Protein AF-A0A950MH07-F1 (afdb_monomer_lite)

Structure (mmCIF, N/CA/C/O backbone):
data_AF-A0A950MH07-F1
#
_entry.id   AF-A0A950MH07-F1
#
loop_
_atom_site.group_PDB
_atom_site.id
_atom_site.type_symbol
_atom_site.label_atom_id
_atom_site.label_alt_id
_atom_site.label_comp_id
_atom_site.label_asym_id
_atom_site.label_entity_id
_atom_site.label_seq_id
_atom_site.pdbx_PDB_ins_code
_atom_site.Cartn_x
_atom_site.Cartn_y
_atom_site.Cartn_z
_atom_site.occupancy
_atom_site.B_iso_or_equiv
_atom_site.auth_seq_id
_atom_site.auth_comp_id
_atom_site.auth_asym_id
_atom_site.auth_atom_id
_atom_site.pdbx_PDB_model_num
ATOM 1 N N . MET A 1 1 ? -9.497 -47.539 12.240 1.00 39.78 1 MET A N 1
ATOM 2 C CA . MET A 1 1 ? -8.652 -46.340 12.436 1.00 39.78 1 MET A CA 1
ATOM 3 C C . MET A 1 1 ? -9.069 -45.310 11.404 1.00 39.78 1 MET A C 1
ATOM 5 O O . MET A 1 1 ? -8.637 -45.390 10.263 1.00 39.78 1 MET A O 1
ATOM 9 N N . SER A 1 2 ? -9.987 -44.419 11.774 1.00 40.81 2 SER A N 1
ATOM 10 C CA . SER A 1 2 ? -10.450 -43.344 10.893 1.00 40.81 2 SER A CA 1
ATOM 11 C C . SER A 1 2 ? -9.520 -42.152 11.056 1.00 40.81 2 SER A C 1
ATOM 13 O O . SER A 1 2 ? -9.440 -41.573 12.137 1.00 40.81 2 SER A O 1
ATOM 15 N N . TRP A 1 3 ? -8.792 -41.819 9.997 1.00 44.00 3 TRP A N 1
ATOM 16 C CA . TRP A 1 3 ? -7.986 -40.610 9.931 1.00 44.00 3 TRP A CA 1
ATOM 17 C C . TRP A 1 3 ? -8.924 -39.435 9.647 1.00 44.00 3 TRP A C 1
ATOM 19 O O . TRP A 1 3 ? -9.492 -39.332 8.561 1.00 44.00 3 TRP A O 1
ATOM 29 N N . LEU A 1 4 ? -9.126 -38.576 10.646 1.00 48.34 4 LEU A N 1
ATOM 30 C CA . LEU A 1 4 ? -9.728 -37.260 10.459 1.00 48.34 4 LEU A CA 1
ATOM 31 C C . LEU A 1 4 ? -8.753 -36.424 9.624 1.00 48.34 4 LEU A C 1
ATOM 33 O O . LEU A 1 4 ? -7.723 -35.974 10.123 1.00 48.34 4 LEU A O 1
ATOM 37 N N . LEU A 1 5 ? -9.066 -36.246 8.340 1.00 49.84 5 LEU A N 1
ATOM 38 C CA . LEU A 1 5 ? -8.432 -35.235 7.503 1.00 49.84 5 LEU A CA 1
ATOM 39 C C . LEU A 1 5 ? -8.812 -33.868 8.077 1.00 49.84 5 LEU A C 1
ATOM 41 O O . LEU A 1 5 ? -9.923 -33.380 7.874 1.00 49.84 5 LEU A O 1
ATOM 45 N N . VAL A 1 6 ? -7.892 -33.266 8.828 1.00 49.78 6 VAL A N 1
ATOM 46 C CA . VAL A 1 6 ? -7.953 -31.847 9.172 1.00 49.78 6 VAL A CA 1
ATOM 47 C C . VAL A 1 6 ? -7.863 -31.090 7.853 1.00 49.78 6 VAL A C 1
ATOM 49 O O . VAL A 1 6 ? -6.800 -30.997 7.241 1.00 49.78 6 VAL A O 1
ATOM 52 N N . ALA A 1 7 ? -9.005 -30.601 7.377 1.00 46.50 7 ALA A N 1
ATOM 53 C CA . ALA A 1 7 ? -9.063 -29.672 6.267 1.00 46.50 7 ALA A CA 1
ATOM 54 C C . ALA A 1 7 ? -8.409 -28.361 6.724 1.00 46.50 7 ALA A C 1
ATOM 56 O O . ALA A 1 7 ? -9.065 -27.477 7.270 1.00 46.50 7 ALA A O 1
ATOM 57 N N . CYS A 1 8 ? -7.096 -28.244 6.531 1.00 52.12 8 CYS A N 1
ATOM 58 C CA . CYS A 1 8 ? -6.395 -26.971 6.598 1.00 52.12 8 CYS A CA 1
ATOM 59 C C . CYS A 1 8 ? -6.923 -26.086 5.466 1.00 52.12 8 CYS A C 1
ATOM 61 O O . CYS A 1 8 ? -6.401 -26.096 4.357 1.00 52.12 8 CYS A O 1
ATOM 63 N N . SER A 1 9 ? -7.982 -25.331 5.731 1.00 44.66 9 SER A N 1
ATOM 64 C CA . SER A 1 9 ? -8.288 -24.137 4.957 1.00 44.66 9 SER A CA 1
ATOM 65 C C . SER A 1 9 ? -7.789 -22.939 5.749 1.00 44.66 9 SER A C 1
ATOM 67 O O . SER A 1 9 ? -8.540 -22.417 6.573 1.00 44.66 9 SER A O 1
ATOM 69 N N . PRO A 1 10 ? -6.566 -22.433 5.511 1.00 43.06 10 PRO A N 1
ATOM 70 C CA . PRO A 1 10 ? -6.357 -21.017 5.704 1.00 43.06 10 PRO A CA 1
ATOM 71 C C . PRO A 1 10 ? -7.119 -20.343 4.562 1.00 43.06 10 PRO A C 1
ATOM 73 O O . PRO A 1 10 ? -6.566 -20.038 3.508 1.00 43.06 10 PRO A O 1
ATOM 76 N N . ALA A 1 11 ? -8.427 -20.157 4.730 1.00 47.91 11 ALA A N 1
ATOM 77 C CA . ALA A 1 11 ? -9.160 -19.217 3.902 1.00 47.91 11 ALA A CA 1
ATOM 78 C C . ALA A 1 11 ? -8.741 -17.820 4.368 1.00 47.91 11 ALA A C 1
ATOM 80 O O . ALA A 1 11 ? -9.504 -17.120 5.028 1.00 47.91 11 ALA A O 1
ATOM 81 N N . ALA A 1 12 ? -7.491 -17.438 4.079 1.00 53.97 12 ALA A N 1
ATOM 82 C CA . ALA A 1 12 ? -7.124 -16.036 4.073 1.00 53.97 12 ALA A CA 1
ATOM 83 C C . ALA A 1 12 ? -8.194 -15.341 3.215 1.00 53.97 12 ALA A C 1
ATOM 85 O O . ALA A 1 12 ? -8.456 -15.815 2.098 1.00 53.97 12 ALA A O 1
ATOM 86 N N . PRO A 1 13 ? -8.895 -14.321 3.743 1.00 57.94 13 PRO A N 1
ATOM 87 C CA . PRO A 1 13 ? -9.956 -13.659 3.007 1.00 57.94 13 PRO A CA 1
ATOM 88 C C . PRO A 1 13 ? -9.418 -13.266 1.636 1.00 57.94 13 PRO A C 1
ATOM 90 O O . PRO A 1 13 ? -8.402 -12.576 1.540 1.00 57.94 13 PRO A O 1
ATOM 93 N N . ARG A 1 14 ? -10.051 -13.751 0.562 1.00 70.00 14 ARG A N 1
ATOM 94 C CA . ARG A 1 14 ? -9.636 -13.347 -0.782 1.00 70.00 14 ARG A CA 1
ATOM 95 C C . ARG A 1 14 ? -9.804 -11.838 -0.878 1.00 70.00 14 ARG A C 1
ATOM 97 O O . ARG A 1 14 ? -10.887 -11.322 -0.601 1.00 70.00 14 ARG A O 1
ATOM 104 N N . LEU A 1 15 ? -8.742 -11.154 -1.289 1.00 83.94 15 LEU A N 1
ATOM 105 C CA . LEU A 1 15 ? -8.828 -9.740 -1.606 1.00 83.94 15 LEU A CA 1
ATOM 106 C C . LEU A 1 15 ? -9.802 -9.560 -2.771 1.00 83.94 15 LEU A C 1
ATOM 108 O O . LEU A 1 15 ? -9.626 -10.120 -3.858 1.00 83.94 15 LEU A O 1
ATOM 112 N N . GLN A 1 16 ? -10.854 -8.799 -2.515 1.00 88.56 16 GLN A N 1
ATOM 113 C CA . GLN A 1 16 ? -11.737 -8.262 -3.527 1.00 88.56 16 GLN A CA 1
ATOM 114 C C . GLN A 1 16 ? -10.948 -7.289 -4.400 1.00 88.56 16 GLN A C 1
ATOM 116 O O . GLN A 1 16 ? -9.995 -6.639 -3.960 1.00 88.56 16 GLN A O 1
ATOM 121 N N . LEU A 1 17 ? -11.362 -7.177 -5.658 1.00 88.38 17 LEU A N 1
ATOM 122 C CA . LEU A 1 17 ? -10.766 -6.212 -6.570 1.00 88.38 17 LEU A CA 1
ATOM 123 C C . LEU A 1 17 ? -11.084 -4.781 -6.098 1.00 88.38 17 LEU A C 1
ATOM 125 O O . LEU A 1 17 ? -12.200 -4.535 -5.628 1.00 88.38 17 LEU A O 1
ATOM 129 N N . PRO A 1 18 ? -10.146 -3.830 -6.250 1.00 91.50 18 PRO A N 1
ATOM 130 C CA . PRO A 1 18 ? -10.424 -2.423 -6.007 1.00 91.50 18 PRO A CA 1
ATOM 131 C C . PRO A 1 18 ? -11.622 -1.938 -6.835 1.00 91.50 18 PRO A C 1
ATOM 133 O O . PRO A 1 18 ? -11.737 -2.236 -8.023 1.00 91.50 18 PRO A O 1
ATOM 136 N N . ILE A 1 19 ? -12.480 -1.114 -6.233 1.00 93.75 19 ILE A N 1
ATOM 137 C CA . ILE A 1 19 ? -13.627 -0.489 -6.919 1.00 93.75 19 ILE A CA 1
ATOM 138 C C . ILE A 1 19 ? -13.200 0.658 -7.841 1.00 93.75 19 ILE A C 1
ATOM 140 O O . ILE A 1 19 ? -13.944 1.069 -8.730 1.00 93.75 19 ILE A O 1
ATOM 144 N N . ARG A 1 20 ? -12.008 1.211 -7.600 1.00 93.06 20 ARG A N 1
ATOM 145 C CA . ARG A 1 20 ? -11.397 2.276 -8.391 1.00 93.06 20 ARG A CA 1
ATOM 146 C C . ARG A 1 20 ? -9.887 2.133 -8.322 1.00 93.06 20 ARG A C 1
ATOM 148 O O . ARG A 1 20 ? -9.333 1.867 -7.256 1.00 93.06 20 ARG A O 1
ATOM 155 N N . THR A 1 21 ? -9.230 2.388 -9.444 1.00 92.44 21 THR A N 1
ATOM 156 C CA . THR A 1 21 ? -7.777 2.530 -9.512 1.00 92.44 21 THR A CA 1
ATOM 157 C C . THR A 1 21 ? -7.421 3.815 -10.239 1.00 92.44 21 THR A C 1
ATOM 159 O O . THR A 1 21 ? -7.991 4.112 -11.287 1.00 92.44 21 THR A O 1
ATOM 162 N N . GLU A 1 22 ? -6.467 4.564 -9.704 1.00 91.56 22 GLU A N 1
ATOM 163 C CA . GLU A 1 22 ? -5.888 5.736 -10.356 1.00 91.56 22 GLU A CA 1
ATOM 164 C C . GLU A 1 22 ? -4.410 5.470 -10.581 1.00 91.56 22 GLU A C 1
ATOM 166 O O . GLU A 1 22 ? -3.621 5.450 -9.636 1.00 91.56 22 GLU A O 1
ATOM 171 N N . ALA A 1 23 ? -4.046 5.253 -11.836 1.00 83.88 23 ALA A N 1
ATOM 172 C CA . ALA A 1 23 ? -2.729 4.773 -12.196 1.00 83.88 23 ALA A CA 1
ATOM 173 C C . ALA A 1 23 ? -2.100 5.604 -13.302 1.00 83.88 23 ALA A C 1
ATOM 175 O O . ALA A 1 23 ? -2.786 6.272 -14.080 1.00 83.88 23 ALA A O 1
ATOM 176 N N . SER A 1 24 ? -0.780 5.507 -13.398 1.00 79.56 24 SER A N 1
ATOM 177 C CA . SER A 1 24 ? -0.032 5.998 -14.546 1.00 79.56 24 SER A CA 1
ATOM 178 C C . SER A 1 24 ? 0.824 4.856 -15.073 1.00 79.56 24 SER A C 1
ATOM 180 O O . SER A 1 24 ? 1.927 4.610 -14.605 1.00 79.56 24 SER A O 1
ATOM 182 N N . CYS A 1 25 ? 0.247 4.109 -16.008 1.00 78.69 25 CYS A N 1
ATOM 183 C CA . CYS A 1 25 ? 0.905 3.027 -16.729 1.00 78.69 25 CYS A CA 1
ATOM 184 C C . CYS A 1 25 ? 0.954 3.403 -18.212 1.00 78.69 25 CYS A C 1
ATOM 186 O O . CYS A 1 25 ? 0.009 4.023 -18.706 1.00 78.69 25 CYS A O 1
ATOM 188 N N . GLU A 1 26 ? 2.005 3.017 -18.940 1.00 71.50 26 GLU A N 1
ATOM 189 C CA . GLU A 1 26 ? 2.116 3.275 -20.390 1.00 71.50 26 GLU A CA 1
ATOM 190 C C . GLU A 1 26 ? 0.919 2.696 -21.162 1.00 71.50 26 GLU A C 1
ATOM 192 O O . GLU A 1 26 ? 0.338 3.353 -22.024 1.00 71.50 26 GLU A O 1
ATOM 197 N N . SER A 1 27 ? 0.469 1.504 -20.758 1.00 65.94 27 SER A N 1
ATOM 198 C CA . SER A 1 27 ? -0.731 0.822 -21.261 1.00 65.94 27 SER A CA 1
ATOM 199 C C . SER A 1 27 ? -2.056 1.428 -20.768 1.00 65.94 27 SER A C 1
ATOM 201 O O . SER A 1 27 ? -3.125 0.909 -21.089 1.00 65.94 27 SER A O 1
ATOM 203 N N . ARG A 1 28 ? -2.006 2.481 -19.938 1.00 65.31 28 ARG A N 1
ATOM 204 C CA . ARG A 1 28 ? -3.134 3.114 -19.224 1.00 65.31 28 ARG A CA 1
ATOM 205 C C . ARG A 1 28 ? -3.981 2.170 -18.360 1.00 65.31 28 ARG A C 1
ATOM 207 O O . ARG A 1 28 ? -5.054 2.564 -17.912 1.00 65.31 28 ARG A O 1
ATOM 214 N N . SER A 1 29 ? -3.511 0.953 -18.096 1.00 76.25 29 SER A N 1
ATOM 215 C CA . SER A 1 29 ? -4.219 -0.037 -17.283 1.00 76.25 29 SER A CA 1
ATOM 216 C C . SER A 1 29 ? -3.288 -0.667 -16.254 1.00 76.25 29 SER A C 1
ATOM 218 O O . SER A 1 29 ? -2.113 -0.906 -16.523 1.00 76.25 29 SER A O 1
ATOM 220 N N . VAL A 1 30 ? -3.828 -0.923 -15.064 1.00 85.88 30 VAL A N 1
ATOM 221 C CA . VAL A 1 30 ? -3.142 -1.669 -14.005 1.00 85.88 30 VAL A CA 1
ATOM 222 C C . VAL A 1 30 ? -3.547 -3.128 -14.017 1.00 85.88 30 VAL A C 1
ATOM 224 O O . VAL A 1 30 ? -4.666 -3.490 -14.386 1.00 85.88 30 VAL A O 1
ATOM 227 N N . LYS A 1 31 ? -2.634 -3.969 -13.551 1.00 88.62 31 LYS A N 1
ATOM 228 C CA . LYS A 1 31 ? -2.843 -5.392 -13.337 1.00 88.62 31 LYS A CA 1
ATOM 229 C C . LYS A 1 31 ? -3.419 -5.596 -11.944 1.00 88.62 31 LYS A C 1
ATOM 231 O O . LYS A 1 31 ? -2.716 -5.517 -10.942 1.00 88.62 31 LYS A O 1
ATOM 236 N N . GLN A 1 32 ? -4.724 -5.849 -11.885 1.00 86.56 32 GLN A N 1
ATOM 237 C CA . GLN A 1 32 ? -5.442 -6.034 -10.620 1.00 86.56 32 GLN A CA 1
ATOM 238 C C . GLN A 1 32 ? -4.895 -7.219 -9.808 1.00 86.56 32 GLN A C 1
ATOM 240 O O . GLN A 1 32 ? -4.851 -7.173 -8.583 1.00 86.56 32 GLN A O 1
ATOM 245 N N . THR A 1 33 ? -4.415 -8.259 -10.493 1.00 85.75 33 THR A N 1
ATOM 246 C CA . THR A 1 33 ? -3.728 -9.402 -9.880 1.00 85.75 33 THR A CA 1
ATOM 247 C C . THR A 1 33 ? -2.442 -8.993 -9.164 1.00 85.75 33 THR A C 1
ATOM 249 O O . THR A 1 33 ? -2.205 -9.476 -8.061 1.00 85.75 33 THR A O 1
ATOM 252 N N . ALA A 1 34 ? -1.665 -8.058 -9.722 1.00 89.06 34 ALA A N 1
ATOM 253 C CA . ALA A 1 34 ? -0.473 -7.516 -9.072 1.00 89.06 34 ALA A CA 1
ATOM 254 C C . ALA A 1 34 ? -0.835 -6.682 -7.835 1.00 89.06 34 ALA A C 1
ATOM 256 O O . ALA A 1 34 ? -0.208 -6.838 -6.796 1.00 89.06 34 ALA A O 1
ATOM 257 N N . ILE A 1 35 ? -1.885 -5.850 -7.902 1.00 91.75 35 ILE A N 1
ATOM 258 C CA . ILE A 1 35 ? -2.374 -5.093 -6.732 1.00 91.75 35 ILE A CA 1
ATOM 259 C C . ILE A 1 35 ? -2.747 -6.051 -5.599 1.00 91.75 35 ILE A C 1
ATOM 261 O O . ILE A 1 35 ? -2.308 -5.864 -4.468 1.00 91.75 35 ILE A O 1
ATOM 265 N N . ASN A 1 36 ? -3.519 -7.095 -5.909 1.00 90.94 36 ASN A N 1
ATOM 266 C CA . ASN A 1 36 ? -3.916 -8.091 -4.921 1.00 90.94 36 ASN A CA 1
ATOM 267 C C . ASN A 1 36 ? -2.705 -8.834 -4.347 1.00 90.94 36 ASN A C 1
ATOM 269 O O . ASN A 1 36 ? -2.628 -9.007 -3.137 1.00 90.94 36 ASN A O 1
ATOM 273 N N . ALA A 1 37 ? -1.756 -9.252 -5.185 1.00 89.88 37 ALA A N 1
ATOM 274 C CA . ALA A 1 37 ? -0.563 -9.950 -4.719 1.00 89.88 37 ALA A CA 1
ATOM 275 C C . ALA A 1 37 ? 0.283 -9.070 -3.781 1.00 89.88 37 ALA A C 1
ATOM 277 O O . ALA A 1 37 ? 0.651 -9.507 -2.695 1.00 89.88 37 ALA A O 1
ATOM 278 N N . ILE A 1 38 ? 0.485 -7.798 -4.144 1.00 92.75 38 ILE A N 1
ATOM 279 C CA . ILE A 1 38 ? 1.196 -6.807 -3.324 1.00 92.75 38 ILE A CA 1
ATOM 280 C C . ILE A 1 38 ? 0.495 -6.611 -1.981 1.00 92.75 38 ILE A C 1
ATOM 282 O O . ILE A 1 38 ? 1.124 -6.783 -0.940 1.00 92.75 38 ILE A O 1
ATOM 286 N N . VAL A 1 39 ? -0.806 -6.304 -1.984 1.00 94.06 39 VAL A N 1
ATOM 287 C CA . VAL A 1 39 ? -1.575 -6.060 -0.751 1.00 94.06 39 VAL A CA 1
ATOM 288 C C . VAL A 1 39 ? -1.652 -7.312 0.129 1.00 94.06 39 VAL A C 1
ATOM 290 O O . VAL A 1 39 ? -1.648 -7.193 1.347 1.00 94.06 39 VAL A O 1
ATOM 293 N N . ALA A 1 40 ? -1.686 -8.513 -0.452 1.00 91.94 40 ALA A N 1
ATOM 294 C CA . ALA A 1 40 ? -1.669 -9.764 0.309 1.00 91.94 40 ALA A CA 1
ATOM 295 C C . ALA A 1 40 ? -0.290 -10.104 0.900 1.00 91.94 40 ALA A C 1
ATOM 297 O O . ALA A 1 40 ? -0.203 -10.971 1.763 1.00 91.94 40 ALA A O 1
ATOM 298 N N . SER A 1 41 ? 0.774 -9.455 0.422 1.00 93.75 41 SER A N 1
ATOM 299 C CA . SER A 1 41 ? 2.167 -9.711 0.815 1.00 93.75 41 SER A CA 1
ATOM 300 C C . SER A 1 41 ? 2.727 -8.698 1.816 1.00 93.75 41 SER A C 1
ATOM 302 O O . SER A 1 41 ? 3.947 -8.613 1.975 1.00 93.75 41 SER A O 1
ATOM 304 N N . VAL A 1 42 ? 1.860 -7.886 2.426 1.00 94.75 42 VAL A N 1
ATOM 305 C CA . VAL A 1 42 ? 2.280 -6.886 3.411 1.00 94.75 42 VAL A CA 1
ATOM 306 C C . VAL A 1 42 ? 2.731 -7.543 4.715 1.00 94.75 42 VAL A C 1
ATOM 308 O O . VAL A 1 42 ? 2.229 -8.601 5.091 1.00 94.75 42 VAL A O 1
ATOM 311 N N . ASP A 1 43 ? 3.702 -6.929 5.385 1.00 90.75 43 ASP A N 1
ATOM 312 C CA . ASP A 1 43 ? 4.446 -7.510 6.508 1.00 90.75 43 ASP A CA 1
ATOM 313 C C . ASP A 1 43 ? 3.788 -7.340 7.889 1.00 90.75 43 ASP A C 1
ATOM 315 O O . ASP A 1 43 ? 4.413 -7.657 8.902 1.00 90.75 43 ASP A O 1
ATOM 319 N N . ASP A 1 44 ? 2.546 -6.840 7.940 1.00 93.38 44 ASP A N 1
ATOM 320 C CA . ASP A 1 44 ? 1.774 -6.585 9.168 1.00 93.38 44 ASP A CA 1
ATOM 321 C C . ASP A 1 44 ? 2.546 -5.745 10.206 1.00 93.38 44 ASP A C 1
ATOM 323 O O . ASP A 1 44 ? 2.427 -5.925 11.416 1.00 93.38 44 ASP A O 1
ATOM 327 N N . THR A 1 45 ? 3.393 -4.824 9.743 1.00 94.62 45 THR A N 1
ATOM 328 C CA . THR A 1 45 ? 4.251 -4.032 10.626 1.00 94.62 45 THR A CA 1
ATOM 329 C C . THR A 1 45 ? 4.239 -2.562 10.237 1.00 94.62 45 THR A C 1
ATOM 331 O O . THR A 1 45 ? 4.810 -2.164 9.221 1.00 94.62 45 THR A O 1
ATOM 334 N N . ILE A 1 46 ? 3.696 -1.711 11.113 1.00 93.06 46 ILE A N 1
ATOM 335 C CA . ILE A 1 46 ? 3.734 -0.257 10.913 1.00 93.06 46 ILE A CA 1
ATOM 336 C C . ILE A 1 46 ? 5.178 0.244 10.999 1.00 93.06 46 ILE A C 1
ATOM 338 O O . ILE A 1 46 ? 5.845 0.137 12.033 1.00 93.06 46 ILE A O 1
ATOM 342 N N . ARG A 1 47 ? 5.656 0.850 9.913 1.00 92.56 47 ARG A N 1
ATOM 343 C CA . ARG A 1 47 ? 6.987 1.450 9.827 1.00 92.56 47 ARG A CA 1
ATOM 344 C C . ARG A 1 47 ? 6.941 2.948 10.143 1.00 92.56 47 ARG A C 1
ATOM 346 O O . ARG A 1 47 ? 5.971 3.625 9.795 1.00 92.56 47 ARG A O 1
ATOM 353 N N . PRO A 1 48 ? 8.003 3.506 10.753 1.00 86.12 48 PRO A N 1
ATOM 354 C CA . PRO A 1 48 ? 8.140 4.948 10.897 1.00 86.12 48 PRO A CA 1
ATOM 355 C C . PRO A 1 48 ? 8.098 5.635 9.529 1.00 86.12 48 PRO A C 1
ATOM 357 O O . PRO A 1 48 ? 8.849 5.290 8.619 1.00 86.12 48 PRO A O 1
ATOM 360 N N . GLY A 1 49 ? 7.228 6.628 9.388 1.00 82.88 49 GLY A N 1
ATOM 361 C CA . GLY A 1 49 ? 7.086 7.392 8.158 1.00 82.88 49 GLY A CA 1
ATOM 362 C C . GLY A 1 49 ? 5.909 8.351 8.251 1.00 82.88 49 GLY A C 1
ATOM 363 O O . GLY A 1 49 ? 4.870 8.019 8.812 1.00 82.88 49 GLY A O 1
ATOM 364 N N . SER A 1 50 ? 6.070 9.555 7.708 1.00 90.25 50 SER A N 1
ATOM 365 C CA . SER A 1 50 ? 4.954 10.492 7.547 1.00 90.25 50 SER A CA 1
ATOM 366 C C . SER A 1 50 ? 4.371 10.339 6.154 1.00 90.25 50 SER A C 1
ATOM 368 O O . SER A 1 50 ? 5.122 10.334 5.177 1.00 90.25 50 SER A O 1
ATOM 370 N N . TYR A 1 51 ? 3.045 10.235 6.059 1.00 93.38 51 TYR A N 1
ATOM 371 C CA . TYR A 1 51 ? 2.370 10.182 4.769 1.00 93.38 51 TYR A CA 1
ATOM 372 C C . TYR A 1 51 ? 2.716 11.445 3.957 1.00 93.38 51 TYR A C 1
ATOM 374 O O . TYR A 1 51 ? 2.376 12.549 4.386 1.00 93.38 51 TYR A O 1
ATOM 382 N N . PRO A 1 52 ? 3.376 11.323 2.790 1.00 92.50 52 PRO A N 1
ATOM 383 C CA . PRO A 1 52 ? 3.898 12.478 2.053 1.00 92.50 52 PRO A CA 1
ATOM 384 C C . PRO A 1 52 ? 2.805 13.306 1.356 1.00 92.50 52 PRO A C 1
ATOM 386 O O . PRO A 1 52 ? 3.090 14.364 0.798 1.00 92.50 52 PRO A O 1
ATOM 389 N N . GLY A 1 53 ? 1.556 12.832 1.369 1.00 95.38 53 GLY A N 1
ATOM 390 C CA . GLY A 1 53 ? 0.419 13.479 0.728 1.00 95.38 53 GLY A CA 1
ATOM 391 C C . GLY A 1 53 ? 0.180 13.014 -0.711 1.00 95.38 53 GLY A C 1
ATOM 392 O O . GLY A 1 53 ? 1.098 12.663 -1.459 1.00 95.38 53 GLY A O 1
ATOM 393 N N . ASP A 1 54 ? -1.090 13.052 -1.120 1.00 94.69 54 ASP A N 1
ATOM 394 C CA . ASP A 1 54 ? -1.550 12.558 -2.422 1.00 94.69 54 ASP A CA 1
ATOM 395 C C . ASP A 1 54 ? -0.840 13.238 -3.602 1.00 94.69 54 ASP A C 1
ATOM 397 O O . ASP A 1 54 ? -0.515 12.576 -4.582 1.00 94.69 54 ASP A O 1
ATOM 401 N N . GLY A 1 55 ? -0.567 14.546 -3.527 1.00 94.81 55 GLY A N 1
ATOM 402 C CA . GLY A 1 55 ? 0.084 15.286 -4.615 1.00 94.81 55 GLY A CA 1
ATOM 403 C C . GLY A 1 55 ? 1.497 14.782 -4.926 1.00 94.81 55 GLY A C 1
ATOM 404 O O . GLY A 1 55 ? 1.851 14.600 -6.094 1.00 94.81 55 GLY A O 1
ATOM 405 N N . VAL A 1 56 ? 2.284 14.491 -3.885 1.00 94.75 56 VAL A N 1
ATOM 406 C CA . VAL A 1 56 ? 3.646 13.952 -4.022 1.00 94.75 56 VAL A CA 1
ATOM 407 C C . VAL A 1 56 ? 3.599 12.542 -4.607 1.00 94.75 56 VAL A C 1
ATOM 409 O O . VAL A 1 56 ? 4.299 12.250 -5.577 1.00 94.75 56 VAL A O 1
ATOM 412 N N . LEU A 1 57 ? 2.718 11.688 -4.081 1.00 94.19 57 LEU A N 1
ATOM 413 C CA . LEU A 1 57 ? 2.587 10.301 -4.535 1.00 94.19 57 LEU A CA 1
ATOM 414 C C . LEU A 1 57 ? 2.048 10.201 -5.964 1.00 94.19 57 LEU A C 1
ATOM 416 O O . LEU A 1 57 ? 2.544 9.395 -6.747 1.00 94.19 57 LEU A O 1
ATOM 420 N N . ARG A 1 58 ? 1.109 11.067 -6.360 1.00 93.50 58 ARG A N 1
ATOM 421 C CA . ARG A 1 58 ? 0.637 11.164 -7.753 1.00 93.50 58 ARG A CA 1
ATOM 422 C C . ARG A 1 58 ? 1.760 11.538 -8.708 1.00 93.50 58 ARG A C 1
ATOM 424 O O . ARG A 1 58 ? 1.842 10.965 -9.791 1.00 93.50 58 ARG A O 1
ATOM 431 N N . LYS A 1 59 ? 2.636 12.469 -8.319 1.00 92.00 59 LYS A N 1
ATOM 432 C CA . LYS A 1 59 ? 3.808 12.838 -9.125 1.00 92.00 59 LYS A CA 1
ATOM 433 C C . LYS A 1 59 ? 4.791 11.670 -9.244 1.00 92.00 59 LYS A C 1
ATOM 435 O O . LYS A 1 59 ? 5.272 11.409 -10.342 1.00 92.00 59 LYS A O 1
ATOM 440 N N . ALA A 1 60 ? 5.046 10.950 -8.151 1.00 90.19 60 ALA A N 1
ATOM 441 C CA . ALA A 1 60 ? 5.898 9.761 -8.165 1.00 90.19 60 ALA A CA 1
ATOM 442 C C . ALA A 1 60 ? 5.328 8.666 -9.083 1.00 90.19 60 ALA A C 1
ATOM 444 O O . ALA A 1 60 ? 6.034 8.174 -9.958 1.00 90.19 60 ALA A O 1
ATOM 445 N N . ILE A 1 61 ? 4.032 8.363 -8.956 1.00 90.94 61 ILE A N 1
ATOM 446 C CA . ILE A 1 61 ? 3.329 7.391 -9.804 1.00 90.94 61 ILE A CA 1
ATOM 447 C C . ILE A 1 61 ? 3.358 7.813 -11.272 1.00 90.94 61 ILE A C 1
ATOM 449 O O . ILE A 1 61 ? 3.605 6.981 -12.135 1.00 90.94 61 ILE A O 1
ATOM 453 N N . LYS A 1 62 ? 3.159 9.099 -11.57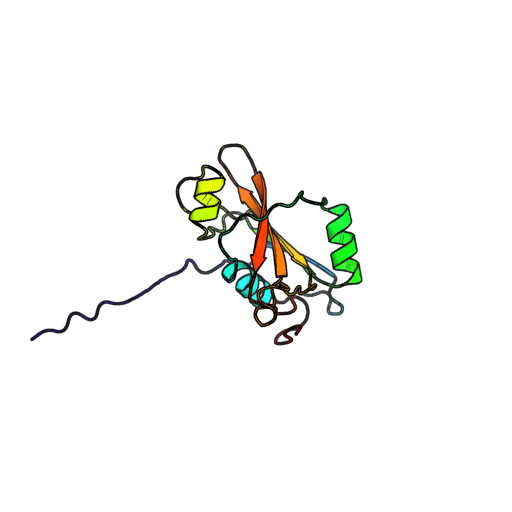7 1.00 88.56 62 LYS A N 1
ATOM 454 C CA . LYS A 1 62 ? 3.232 9.604 -12.955 1.00 88.56 62 LYS A CA 1
ATOM 455 C C . LYS A 1 62 ? 4.606 9.391 -13.596 1.00 88.56 62 LYS A C 1
ATOM 457 O O . LYS A 1 62 ? 4.680 9.156 -14.796 1.00 88.56 62 LYS A O 1
ATOM 462 N N . ASN A 1 63 ? 5.675 9.502 -12.811 1.00 86.62 63 ASN A N 1
ATOM 463 C CA . ASN A 1 63 ? 7.043 9.449 -13.323 1.00 86.62 63 ASN A CA 1
ATOM 464 C C . ASN A 1 63 ? 7.637 8.034 -13.335 1.00 86.62 63 ASN A C 1
ATOM 466 O O . ASN A 1 63 ? 8.459 7.745 -14.195 1.00 86.62 63 ASN A O 1
ATOM 470 N N . GLY A 1 64 ? 7.267 7.184 -12.374 1.00 84.06 64 GLY A N 1
ATOM 471 C CA . GLY A 1 64 ? 7.853 5.848 -12.195 1.00 84.06 64 GLY A CA 1
ATOM 472 C C . GLY A 1 64 ? 6.857 4.694 -12.295 1.00 84.06 64 GLY A C 1
ATOM 473 O O . GLY A 1 64 ? 7.254 3.539 -12.217 1.00 84.06 64 GLY A O 1
ATOM 474 N N . GLY A 1 65 ? 5.568 4.981 -12.461 1.00 89.00 65 GLY A N 1
ATOM 475 C CA . GLY A 1 65 ? 4.503 3.988 -12.422 1.00 89.00 65 GLY A CA 1
ATOM 476 C C . GLY A 1 65 ? 4.029 3.650 -11.007 1.00 89.00 65 GLY A C 1
ATOM 477 O O . GLY A 1 65 ? 4.686 3.916 -9.995 1.00 89.00 65 GLY A O 1
ATOM 478 N N . GLY A 1 66 ? 2.831 3.077 -10.943 1.00 91.69 66 GLY A N 1
ATOM 479 C CA . GLY A 1 66 ? 2.144 2.755 -9.699 1.00 91.69 66 GLY A CA 1
ATOM 480 C C . GLY A 1 66 ? 0.650 3.059 -9.768 1.00 91.69 66 GLY A C 1
ATOM 481 O O . GLY A 1 66 ? 0.107 3.386 -10.828 1.00 91.69 66 GLY A O 1
ATOM 482 N N . THR A 1 67 ? -0.022 2.960 -8.626 1.00 94.38 67 THR A N 1
ATOM 483 C CA . THR A 1 67 ? -1.465 3.149 -8.520 1.00 94.38 67 THR A CA 1
ATOM 484 C C . THR A 1 67 ? -1.893 3.599 -7.129 1.00 94.38 67 THR A C 1
ATOM 486 O O . THR A 1 67 ? -1.327 3.195 -6.115 1.00 94.38 67 THR A O 1
ATOM 489 N N . PHE A 1 68 ? -2.966 4.381 -7.087 1.00 96.38 68 PHE A N 1
ATOM 490 C CA . PHE A 1 68 ? -3.882 4.396 -5.955 1.00 96.38 68 PHE A CA 1
ATOM 491 C C . PHE A 1 68 ? -4.958 3.351 -6.229 1.00 96.38 68 PHE A C 1
ATOM 493 O O . PHE A 1 68 ? -5.523 3.327 -7.322 1.00 96.38 68 PHE A O 1
ATOM 500 N N . ALA A 1 69 ? -5.239 2.488 -5.269 1.00 95.75 69 ALA A N 1
ATOM 501 C CA . ALA A 1 69 ? -6.312 1.508 -5.335 1.00 95.75 69 ALA A CA 1
ATOM 502 C C . ALA A 1 69 ? -7.271 1.758 -4.171 1.00 95.75 69 ALA A C 1
ATOM 504 O O . ALA A 1 69 ? -6.818 2.046 -3.066 1.00 95.75 69 ALA A O 1
ATOM 505 N N . PHE A 1 70 ? -8.576 1.706 -4.429 1.00 96.38 70 PHE A N 1
ATOM 506 C CA . PHE A 1 70 ? -9.614 2.053 -3.459 1.00 96.38 70 PHE A CA 1
ATOM 507 C C . PHE A 1 70 ? -10.583 0.891 -3.269 1.00 96.38 70 PHE A C 1
ATOM 509 O O . PHE A 1 70 ? -10.996 0.261 -4.244 1.00 96.38 70 PHE A O 1
ATOM 516 N N . TRP A 1 71 ? -11.003 0.673 -2.029 1.00 95.81 71 TRP A N 1
ATOM 517 C CA . TRP A 1 71 ? -11.964 -0.351 -1.630 1.00 95.81 71 TRP A CA 1
ATOM 518 C C . TRP A 1 71 ? -13.064 0.269 -0.770 1.00 95.81 71 TRP A C 1
ATOM 520 O O . TRP A 1 71 ? -12.898 1.349 -0.205 1.00 95.81 71 TRP A O 1
ATOM 530 N N . ARG A 1 72 ? -14.216 -0.405 -0.701 1.00 89.12 72 ARG A N 1
ATOM 531 C CA . ARG A 1 72 ? -15.342 0.018 0.142 1.00 89.12 72 ARG A CA 1
ATOM 532 C C . ARG A 1 72 ? -15.340 -0.704 1.489 1.00 89.12 72 ARG A C 1
ATOM 534 O O . ARG A 1 72 ? -15.539 -0.069 2.517 1.00 89.12 72 ARG A O 1
ATOM 541 N N . ASP A 1 73 ? -15.135 -2.014 1.472 1.00 88.88 73 ASP A N 1
ATOM 542 C CA . ASP A 1 73 ? -15.358 -2.909 2.610 1.00 88.88 73 ASP A CA 1
ATOM 543 C C . ASP A 1 73 ? -14.349 -4.072 2.667 1.00 88.88 73 ASP A C 1
ATOM 545 O O . ASP A 1 73 ? -14.601 -5.098 3.298 1.00 88.88 73 ASP A O 1
ATOM 549 N N . GLN A 1 74 ? -13.174 -3.911 2.050 1.00 94.19 74 GLN A N 1
ATOM 550 C CA . GLN A 1 74 ? -12.142 -4.946 2.052 1.00 94.19 74 GLN A CA 1
ATOM 551 C C . GLN A 1 74 ? -11.575 -5.153 3.456 1.00 94.19 74 GLN A C 1
ATOM 553 O O . GLN A 1 74 ? -10.924 -4.268 4.000 1.00 94.19 74 GLN A O 1
ATOM 558 N N . LYS A 1 75 ? -11.740 -6.346 4.024 1.00 93.69 75 LYS A N 1
ATOM 559 C CA . LYS A 1 75 ? -11.049 -6.735 5.259 1.00 93.69 75 LYS A CA 1
ATOM 560 C C . LYS A 1 75 ? -9.622 -7.170 4.966 1.00 93.69 75 LYS A C 1
ATOM 562 O O . LYS A 1 75 ? -9.406 -7.989 4.073 1.00 93.69 75 LYS A O 1
ATOM 567 N N . LEU A 1 76 ? -8.658 -6.619 5.696 1.00 92.94 76 LEU A N 1
ATOM 568 C CA . LEU A 1 76 ? -7.251 -6.978 5.561 1.00 92.94 76 LEU A CA 1
ATOM 569 C C . LEU A 1 76 ? -6.783 -7.684 6.831 1.00 92.94 76 LEU A C 1
ATOM 571 O O . LEU A 1 76 ? -6.950 -7.167 7.933 1.00 92.94 76 LEU A O 1
ATOM 575 N N . ARG A 1 77 ? -6.202 -8.874 6.674 1.00 92.62 77 ARG A N 1
ATOM 576 C CA . ARG A 1 77 ? -5.722 -9.677 7.798 1.00 92.62 77 ARG A CA 1
ATOM 577 C C . ARG A 1 77 ? -4.324 -9.210 8.217 1.00 92.62 77 ARG A C 1
ATOM 579 O O . ARG A 1 77 ? -3.339 -9.787 7.780 1.00 92.62 77 ARG A O 1
ATOM 586 N N . VAL A 1 78 ? -4.279 -8.175 9.052 1.00 93.75 78 VAL A N 1
ATOM 587 C CA . VAL A 1 78 ? -3.059 -7.558 9.613 1.00 93.75 78 VAL A CA 1
ATOM 588 C C . VAL A 1 78 ? -3.224 -7.357 11.134 1.00 93.75 78 VAL A C 1
ATOM 590 O O . VAL A 1 78 ? -3.524 -6.251 11.592 1.00 93.75 78 VAL A O 1
ATOM 593 N N . PRO A 1 79 ? -3.210 -8.444 11.933 1.00 94.69 79 PRO A N 1
ATOM 594 C CA . PRO A 1 79 ? -3.519 -8.391 13.363 1.00 94.69 79 PRO A CA 1
ATOM 595 C C . PRO A 1 79 ? -2.595 -7.490 14.197 1.00 94.69 79 PRO A C 1
ATOM 597 O O . PRO A 1 79 ? -3.088 -6.837 15.123 1.00 94.69 79 PRO A O 1
ATOM 600 N N . ASP A 1 80 ? -1.297 -7.424 13.904 1.00 96.12 80 ASP A N 1
ATOM 601 C CA . ASP A 1 80 ? -0.359 -6.606 14.680 1.00 96.12 80 ASP A CA 1
ATOM 602 C C . ASP A 1 80 ? -0.530 -5.113 14.372 1.00 96.12 80 ASP A C 1
ATOM 604 O O . ASP A 1 80 ? -0.563 -4.277 15.284 1.00 96.12 80 ASP A O 1
ATOM 608 N N . THR A 1 81 ? -0.779 -4.776 13.109 1.00 95.38 81 THR A N 1
ATOM 609 C CA . THR A 1 81 ? -1.154 -3.426 12.678 1.00 95.38 81 THR A CA 1
ATOM 610 C C . THR A 1 81 ? -2.504 -3.020 13.262 1.00 95.38 81 THR A C 1
ATOM 612 O O . THR A 1 81 ? -2.639 -1.917 13.795 1.00 95.38 81 THR A O 1
ATOM 615 N N . ALA A 1 82 ? -3.504 -3.908 13.243 1.00 94.75 82 ALA 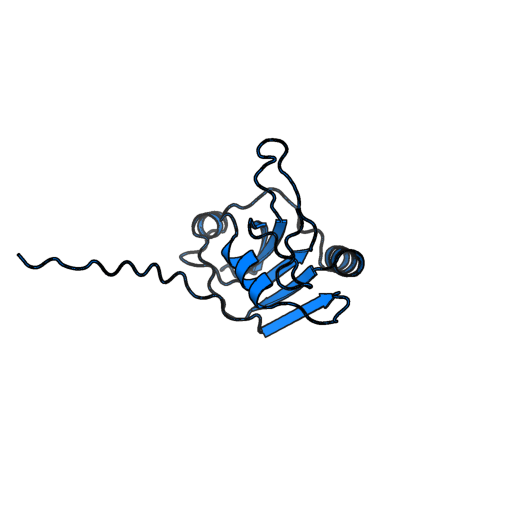A N 1
ATOM 616 C CA . ALA A 1 82 ? -4.809 -3.662 13.857 1.00 94.75 82 ALA A CA 1
ATOM 617 C C . ALA A 1 82 ? -4.670 -3.332 15.348 1.00 94.75 82 ALA A C 1
ATOM 619 O O . ALA A 1 82 ? -5.206 -2.327 15.822 1.00 94.75 82 ALA A O 1
ATOM 620 N N . LYS A 1 83 ? -3.873 -4.126 16.072 1.00 95.50 83 LYS A N 1
ATOM 621 C CA . LYS A 1 83 ? -3.562 -3.905 17.486 1.00 95.50 83 LYS A CA 1
ATOM 622 C C . LYS A 1 83 ? -2.873 -2.560 17.713 1.00 95.50 83 LYS A C 1
ATOM 624 O O . LYS A 1 83 ? -3.271 -1.828 18.619 1.00 95.50 83 LYS A O 1
ATOM 629 N N . ALA A 1 84 ? -1.881 -2.213 16.894 1.00 94.62 84 ALA A N 1
ATOM 630 C CA . ALA A 1 84 ? -1.177 -0.935 16.987 1.00 94.62 84 ALA A CA 1
ATOM 631 C C . ALA A 1 84 ? -2.101 0.271 16.727 1.00 94.62 84 ALA A C 1
ATOM 633 O O . ALA A 1 84 ? -1.921 1.331 17.327 1.00 94.62 84 ALA A O 1
ATOM 634 N N . LEU A 1 85 ? -3.125 0.100 15.887 1.00 93.94 85 LEU A N 1
ATOM 635 C CA . LEU A 1 85 ? -4.150 1.109 15.608 1.00 93.94 85 LEU A CA 1
ATOM 636 C C . LEU A 1 85 ? -5.320 1.104 16.610 1.00 93.94 85 LEU A C 1
ATOM 638 O O . LEU A 1 85 ? -6.183 1.981 16.545 1.00 93.94 85 LEU A O 1
ATOM 642 N N . GLY A 1 86 ? -5.362 0.150 17.545 1.00 94.31 86 GLY A N 1
ATOM 643 C CA . GLY A 1 86 ? -6.466 -0.007 18.495 1.00 94.31 86 GLY A CA 1
ATOM 644 C C . GLY A 1 86 ? -7.777 -0.456 17.840 1.00 94.31 86 GLY A C 1
ATOM 645 O O . GLY A 1 86 ? -8.850 -0.030 18.265 1.00 94.31 86 GLY A O 1
ATOM 646 N N . VAL A 1 87 ? -7.691 -1.267 16.784 1.00 94.31 87 VAL A N 1
ATOM 647 C CA . VAL A 1 87 ? -8.828 -1.856 16.065 1.00 94.31 87 VAL A CA 1
ATOM 648 C C . VAL A 1 87 ? -9.014 -3.307 16.507 1.00 94.31 87 VAL A C 1
ATOM 650 O O . VAL A 1 87 ? -8.057 -4.076 16.564 1.00 94.31 87 VAL A O 1
ATOM 653 N N . GLU A 1 88 ? -10.254 -3.695 16.801 1.00 91.50 88 GLU A N 1
ATOM 654 C CA . GLU A 1 88 ? -10.605 -5.093 17.058 1.00 91.50 88 GLU A CA 1
ATOM 655 C C . GLU A 1 88 ? -10.851 -5.847 15.743 1.00 91.50 88 GLU A C 1
ATOM 657 O O . GLU A 1 88 ? -11.615 -5.399 14.885 1.00 91.50 88 GLU A O 1
ATOM 662 N N . GLY A 1 89 ? -10.233 -7.023 15.601 1.00 90.75 89 GLY A N 1
ATOM 663 C CA . GLY A 1 89 ? -10.367 -7.863 14.408 1.00 90.75 89 GLY A CA 1
ATOM 664 C C . GLY A 1 89 ? -9.645 -7.300 13.180 1.00 90.75 89 GLY A C 1
ATOM 665 O O . GLY A 1 89 ? -8.660 -6.576 13.299 1.00 90.75 89 GLY A O 1
ATOM 666 N N . ASP A 1 90 ? -10.127 -7.668 11.991 1.00 92.62 90 ASP A N 1
ATOM 667 C CA . ASP A 1 90 ? -9.504 -7.259 10.731 1.00 92.62 90 ASP A CA 1
ATOM 668 C C . ASP A 1 90 ? -9.936 -5.823 10.356 1.00 92.62 90 ASP A C 1
ATOM 670 O O . ASP A 1 90 ? -11.144 -5.561 10.180 1.00 92.62 90 ASP A O 1
ATOM 674 N N . PRO A 1 91 ? -8.988 -4.877 10.202 1.00 94.00 91 PRO A N 1
ATOM 675 C CA . PRO A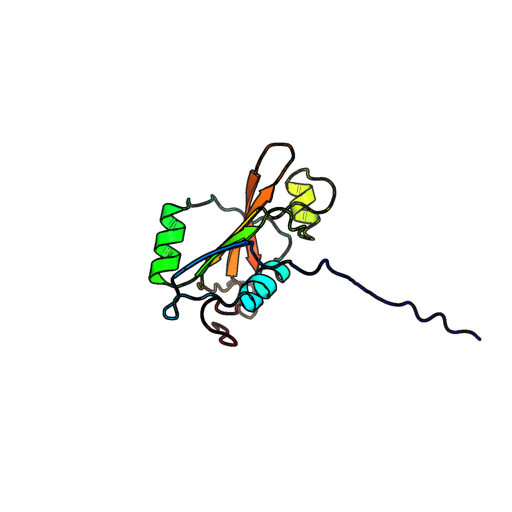 1 91 ? -9.297 -3.523 9.775 1.00 94.00 91 PRO A CA 1
ATOM 676 C C . PRO A 1 91 ? -9.842 -3.519 8.347 1.00 94.00 91 PRO A C 1
ATOM 678 O O . PRO A 1 91 ? -9.560 -4.400 7.527 1.00 94.00 91 PRO A O 1
ATOM 681 N N . THR A 1 92 ? -10.649 -2.505 8.041 1.00 95.75 92 THR A N 1
ATOM 682 C CA . THR A 1 92 ? -11.128 -2.290 6.674 1.00 95.75 92 THR A CA 1
ATOM 683 C C . THR A 1 92 ? -10.087 -1.484 5.902 1.00 95.75 92 THR A C 1
ATOM 685 O O . THR A 1 92 ? -9.811 -0.339 6.251 1.00 95.75 92 THR A O 1
ATOM 688 N N . LEU A 1 93 ? -9.534 -2.060 4.839 1.00 96.62 93 LEU A N 1
ATOM 689 C CA . LEU A 1 93 ? -8.714 -1.364 3.859 1.00 96.62 93 LEU A CA 1
ATOM 690 C C . LEU A 1 93 ? -9.597 -0.441 3.019 1.00 96.62 93 LEU A C 1
ATOM 692 O O . LEU A 1 93 ? -10.503 -0.893 2.322 1.00 96.62 93 LEU A O 1
ATOM 696 N N . VAL A 1 94 ? -9.310 0.857 3.079 1.00 97.06 94 VAL A N 1
ATOM 697 C CA . VAL A 1 94 ? -9.993 1.900 2.299 1.00 97.06 94 VAL A CA 1
ATOM 698 C C . VAL A 1 94 ? -9.205 2.204 1.032 1.00 97.06 94 VAL A C 1
ATOM 700 O O . VAL A 1 94 ? -9.771 2.387 -0.048 1.00 97.06 94 VAL A O 1
ATOM 703 N N . ARG A 1 95 ? -7.875 2.261 1.150 1.00 97.38 95 ARG A N 1
ATOM 704 C CA . ARG A 1 95 ? -6.993 2.645 0.050 1.00 97.38 95 ARG A CA 1
ATOM 705 C C . ARG A 1 95 ? -5.601 2.059 0.220 1.00 97.38 95 ARG A C 1
ATOM 707 O O . ARG A 1 95 ? -5.091 2.012 1.329 1.00 97.38 95 ARG A O 1
ATOM 714 N N . ALA A 1 96 ? -4.962 1.714 -0.888 1.00 97.19 96 ALA A N 1
ATOM 715 C CA . ALA A 1 96 ? -3.539 1.412 -0.953 1.00 97.19 96 ALA A CA 1
ATOM 716 C C . ALA A 1 96 ? -2.881 2.328 -1.988 1.00 97.19 96 ALA A C 1
ATOM 718 O O . ALA A 1 96 ? -3.414 2.511 -3.087 1.00 97.19 96 ALA A O 1
ATOM 719 N N . VAL A 1 97 ? -1.730 2.902 -1.648 1.00 96.88 97 VAL A N 1
ATOM 720 C CA . VAL A 1 97 ? -0.873 3.620 -2.595 1.00 96.88 97 VAL A CA 1
ATOM 721 C C . VAL A 1 97 ? 0.382 2.799 -2.823 1.00 96.88 97 VAL A C 1
ATOM 723 O O . VAL A 1 97 ? 1.175 2.588 -1.907 1.00 96.88 97 VAL A O 1
ATOM 726 N N . ILE A 1 98 ? 0.537 2.340 -4.059 1.00 95.12 98 ILE A N 1
ATOM 727 C CA . ILE A 1 98 ? 1.568 1.399 -4.482 1.00 95.12 98 ILE A CA 1
ATOM 728 C C . ILE A 1 98 ? 2.379 2.084 -5.581 1.00 95.12 98 ILE A C 1
ATOM 730 O O . ILE A 1 98 ? 1.838 2.404 -6.638 1.00 95.12 98 ILE A O 1
ATOM 734 N N . THR A 1 99 ? 3.666 2.331 -5.355 1.00 92.06 99 THR A N 1
ATOM 735 C CA . THR A 1 99 ? 4.587 2.817 -6.400 1.00 92.06 99 THR A CA 1
ATOM 736 C C . THR A 1 99 ? 5.330 1.636 -7.014 1.00 92.06 99 THR A C 1
ATOM 738 O O . THR A 1 99 ? 5.502 0.628 -6.346 1.00 92.06 99 THR A O 1
ATOM 741 N N . ASN A 1 100 ? 5.819 1.736 -8.251 1.00 89.06 100 ASN A N 1
ATOM 742 C CA . ASN A 1 100 ? 6.671 0.676 -8.813 1.00 89.06 100 ASN A CA 1
ATOM 743 C C . ASN A 1 100 ? 8.108 0.680 -8.263 1.00 89.06 100 ASN A C 1
ATOM 745 O O . ASN A 1 100 ? 8.843 -0.264 -8.510 1.00 89.06 100 ASN A O 1
ATOM 749 N N . VAL A 1 101 ? 8.479 1.621 -7.391 1.00 89.44 101 VAL A N 1
ATOM 750 C CA . VAL A 1 101 ? 9.815 1.665 -6.773 1.00 89.44 101 VAL A CA 1
ATOM 751 C C . VAL A 1 101 ? 10.027 0.495 -5.809 1.00 89.44 101 VAL A C 1
ATOM 753 O O . VAL A 1 101 ? 9.354 0.406 -4.778 1.00 89.44 101 VAL A O 1
ATOM 756 N N . VAL A 1 102 ? 10.964 -0.387 -6.150 1.00 92.06 102 VAL A N 1
ATOM 757 C CA . VAL A 1 102 ? 11.469 -1.449 -5.271 1.00 92.06 102 VAL A CA 1
ATOM 758 C C . VAL A 1 102 ? 12.658 -0.920 -4.474 1.00 92.06 102 VAL A C 1
ATOM 760 O O . VAL A 1 102 ? 13.453 -0.119 -4.963 1.00 92.06 102 VAL A O 1
ATOM 763 N N . GLN A 1 103 ? 12.730 -1.322 -3.215 1.00 91.62 103 GLN A N 1
ATOM 764 C CA . GLN A 1 103 ? 13.770 -0.961 -2.267 1.00 91.62 103 GLN A CA 1
ATOM 765 C C . GLN A 1 103 ? 14.427 -2.229 -1.738 1.00 91.62 103 GLN A C 1
ATOM 767 O O . GLN A 1 103 ? 13.824 -3.301 -1.711 1.00 91.62 103 GLN A O 1
ATOM 772 N N . THR A 1 104 ? 15.658 -2.078 -1.276 1.00 91.31 104 THR A N 1
ATOM 773 C CA . THR A 1 104 ? 16.440 -3.155 -0.680 1.00 91.31 104 THR A CA 1
ATOM 774 C C . THR A 1 104 ? 16.845 -2.719 0.716 1.00 91.31 104 THR A C 1
ATOM 776 O O . THR A 1 104 ? 17.295 -1.586 0.905 1.00 91.31 104 THR A O 1
ATOM 779 N N . ASP A 1 105 ? 16.665 -3.594 1.700 1.00 85.69 105 ASP A N 1
ATOM 780 C CA . ASP A 1 105 ? 17.169 -3.350 3.045 1.00 85.69 105 ASP A CA 1
ATOM 781 C C . ASP A 1 105 ? 18.669 -3.688 3.066 1.00 85.69 105 ASP A C 1
ATOM 783 O O . ASP A 1 105 ? 19.026 -4.816 2.732 1.00 85.69 105 ASP A O 1
ATOM 787 N N . PRO A 1 106 ? 19.576 -2.768 3.443 1.00 85.62 106 PRO A N 1
ATOM 788 C CA . PRO A 1 106 ? 21.002 -3.083 3.522 1.00 85.62 106 PRO A CA 1
ATOM 789 C C . PRO A 1 106 ? 21.320 -4.254 4.462 1.00 85.62 106 PRO A C 1
ATOM 791 O O . PRO A 1 106 ? 22.362 -4.887 4.307 1.00 85.62 106 PRO A O 1
ATOM 794 N N . GLN A 1 107 ? 20.448 -4.528 5.440 1.00 86.56 107 GLN A N 1
ATOM 795 C CA . GLN A 1 107 ? 20.589 -5.650 6.372 1.00 86.56 107 GLN A CA 1
ATOM 796 C C . GLN A 1 107 ? 20.072 -6.972 5.786 1.00 86.56 107 GLN A C 1
ATOM 798 O O . GLN A 1 107 ? 20.538 -8.032 6.196 1.00 86.56 107 GLN A O 1
ATOM 803 N N . HIS A 1 108 ? 19.160 -6.902 4.812 1.00 86.81 108 HIS A N 1
ATOM 804 C CA . HIS A 1 108 ? 18.530 -8.044 4.139 1.00 86.81 108 HIS A CA 1
ATOM 805 C C . HIS A 1 108 ? 18.502 -7.806 2.617 1.00 86.81 108 HIS A C 1
ATOM 807 O O . HIS A 1 108 ? 17.442 -7.547 2.037 1.00 86.81 108 HIS A O 1
ATOM 813 N N . PRO A 1 109 ? 19.673 -7.804 1.951 1.00 86.06 109 PRO A N 1
ATOM 814 C CA . PRO A 1 109 ? 19.778 -7.395 0.553 1.00 86.06 109 PRO A CA 1
ATOM 815 C C . PRO A 1 109 ? 19.096 -8.356 -0.432 1.00 86.06 109 PRO A C 1
ATOM 817 O O . PRO A 1 109 ? 18.821 -7.986 -1.572 1.00 86.06 109 PRO A O 1
ATOM 820 N N . ASP A 1 110 ? 18.833 -9.581 0.006 1.00 88.06 110 ASP A N 1
ATOM 821 C CA . ASP A 1 110 ? 18.141 -10.649 -0.707 1.00 88.06 110 ASP A CA 1
ATOM 822 C C . ASP A 1 110 ? 16.609 -10.592 -0.577 1.00 88.06 110 ASP A C 1
ATOM 824 O O . ASP A 1 110 ? 15.909 -11.339 -1.264 1.00 88.06 110 ASP A O 1
ATOM 828 N N . GLU A 1 111 ? 16.079 -9.668 0.229 1.00 87.25 111 GLU A N 1
ATOM 829 C CA . GLU A 1 111 ? 14.644 -9.472 0.450 1.00 87.25 111 GLU A CA 1
ATOM 830 C C . GLU A 1 111 ? 14.189 -8.097 -0.075 1.00 87.25 111 GLU A C 1
ATOM 832 O O . GLU A 1 111 ? 13.927 -7.169 0.703 1.00 87.25 111 GLU A O 1
ATOM 837 N N . PRO A 1 112 ? 14.099 -7.915 -1.408 1.00 92.12 112 PRO A N 1
ATOM 838 C CA . PRO A 1 112 ? 13.590 -6.677 -1.967 1.00 92.12 112 PRO A CA 1
ATOM 839 C C . PRO A 1 112 ? 12.129 -6.488 -1.562 1.00 92.12 112 PRO A C 1
ATOM 841 O O . PRO A 1 112 ? 11.326 -7.424 -1.555 1.00 92.12 112 PRO A O 1
ATOM 844 N N . PHE A 1 113 ? 11.773 -5.250 -1.254 1.00 93.25 113 PHE A N 1
ATOM 845 C CA . PHE A 1 113 ? 10.437 -4.896 -0.809 1.00 93.25 113 PHE A CA 1
ATOM 846 C C . PHE A 1 113 ? 9.954 -3.621 -1.485 1.00 93.25 113 PHE A C 1
ATOM 848 O O . PHE A 1 113 ? 10.707 -2.842 -2.069 1.00 93.25 113 PHE A O 1
ATOM 855 N N . ARG A 1 114 ? 8.660 -3.370 -1.361 1.00 92.25 114 ARG A N 1
ATOM 856 C CA . ARG A 1 114 ? 8.022 -2.133 -1.785 1.00 92.25 114 ARG A CA 1
ATOM 857 C C . ARG A 1 114 ? 7.416 -1.439 -0.578 1.00 92.25 114 ARG A C 1
ATOM 859 O O . ARG A 1 114 ? 6.717 -2.060 0.213 1.00 92.25 114 ARG A O 1
ATOM 866 N N . ALA A 1 115 ? 7.656 -0.140 -0.457 1.00 92.81 115 ALA A N 1
ATOM 867 C CA . ALA A 1 115 ? 6.926 0.698 0.485 1.00 92.81 115 ALA A CA 1
ATOM 868 C C . ALA A 1 115 ? 5.485 0.883 -0.009 1.00 92.81 115 ALA A C 1
ATOM 870 O O . ALA A 1 115 ? 5.272 1.387 -1.116 1.00 92.81 115 ALA A O 1
ATOM 871 N N . VAL A 1 116 ? 4.508 0.504 0.811 1.00 95.75 116 VAL A N 1
ATOM 872 C CA . VAL A 1 116 ? 3.084 0.657 0.500 1.00 95.75 116 VAL A CA 1
ATOM 873 C C . VAL A 1 116 ? 2.424 1.495 1.585 1.00 95.75 116 VAL A C 1
ATOM 875 O O . VAL A 1 116 ? 2.601 1.246 2.775 1.00 95.75 116 VAL A O 1
ATOM 878 N N . TRP A 1 117 ? 1.653 2.500 1.168 1.00 97.56 117 TRP A N 1
ATOM 879 C CA . TRP A 1 117 ? 0.836 3.283 2.093 1.00 97.56 117 TRP A CA 1
ATOM 880 C C . TRP A 1 117 ? -0.573 2.712 2.135 1.00 97.56 117 TRP A C 1
ATOM 882 O O . TRP A 1 117 ? -1.289 2.782 1.133 1.00 97.56 117 TRP A O 1
ATOM 892 N N . LEU A 1 118 ? -0.977 2.172 3.280 1.00 97.44 118 LEU A N 1
ATOM 893 C CA . LEU A 1 118 ? -2.315 1.630 3.491 1.00 97.44 118 LEU A CA 1
ATOM 894 C C . LEU A 1 118 ? -3.140 2.617 4.305 1.00 97.44 118 LEU A C 1
ATOM 896 O O . LEU A 1 118 ? -2.736 3.029 5.385 1.00 97.44 118 LEU A O 1
ATOM 900 N N . THR A 1 119 ? -4.305 2.999 3.796 1.00 97.69 119 THR A N 1
ATOM 901 C CA . THR A 1 119 ? -5.319 3.727 4.556 1.00 97.69 119 THR A CA 1
ATOM 902 C C . THR A 1 119 ? -6.333 2.721 5.084 1.00 97.69 119 THR A C 1
ATOM 904 O O . THR A 1 119 ? -7.036 2.074 4.301 1.00 97.69 119 THR A O 1
ATOM 907 N N . LEU A 1 120 ? -6.399 2.599 6.406 1.00 96.88 120 LEU A N 1
ATOM 908 C CA . LEU A 1 120 ? -7.255 1.672 7.133 1.00 96.88 120 LEU A CA 1
ATOM 909 C C . LEU A 1 120 ? -8.320 2.457 7.905 1.00 96.88 120 LEU A C 1
ATOM 911 O O . LEU A 1 120 ? -8.001 3.430 8.591 1.00 96.88 120 LEU A O 1
ATOM 915 N N . ALA A 1 121 ? -9.577 2.030 7.812 1.00 96.00 121 ALA A N 1
ATOM 916 C CA . ALA A 1 121 ? -10.653 2.610 8.605 1.00 96.00 121 ALA A CA 1
ATOM 917 C C . ALA A 1 121 ? -10.528 2.159 10.063 1.00 96.00 121 ALA A C 1
ATOM 919 O O . ALA A 1 121 ? -10.422 0.962 10.348 1.00 96.00 121 ALA A O 1
ATOM 920 N N . THR A 1 122 ? -10.589 3.116 10.988 1.00 93.62 122 THR A N 1
ATOM 921 C CA . THR A 1 122 ? -10.582 2.861 12.434 1.00 93.62 122 THR A CA 1
ATOM 922 C C . THR A 1 122 ? -11.786 3.539 13.098 1.00 93.62 122 THR A C 1
ATOM 924 O O . THR A 1 122 ? -12.361 4.467 12.522 1.00 93.62 122 THR A O 1
ATOM 927 N N . PRO A 1 123 ? -12.151 3.167 14.341 1.00 90.88 123 PRO A N 1
ATOM 928 C CA . PRO A 1 123 ? -13.196 3.865 15.094 1.00 90.88 123 PRO A CA 1
ATOM 929 C C . PRO A 1 123 ? -12.943 5.369 15.297 1.00 90.88 123 PRO A C 1
ATOM 931 O O . PRO A 1 123 ? -13.879 6.115 15.568 1.00 90.88 123 PRO A O 1
ATOM 934 N N . LYS A 1 124 ? -11.688 5.825 15.178 1.00 91.50 124 LYS A N 1
ATOM 935 C CA . LYS A 1 124 ? -11.287 7.234 15.335 1.00 91.50 124 LYS A CA 1
ATOM 936 C C . LYS A 1 124 ? -11.174 7.980 13.998 1.00 91.50 124 LYS A C 1
ATOM 938 O O . LYS A 1 124 ? -10.767 9.138 13.987 1.00 91.50 124 LYS A O 1
ATOM 943 N N . GLY A 1 125 ? -11.524 7.326 12.891 1.00 94.19 125 GLY A N 1
ATOM 944 C CA . GLY A 1 125 ? -11.338 7.816 11.527 1.00 94.19 125 GLY A CA 1
ATOM 945 C C . GLY A 1 125 ? -10.266 7.038 10.766 1.00 94.19 125 GLY A C 1
ATOM 946 O O . GLY A 1 125 ? -9.600 6.154 11.308 1.00 94.19 125 GLY A O 1
ATOM 947 N N . ASP A 1 126 ? -10.118 7.353 9.487 1.00 96.44 126 ASP A N 1
ATOM 948 C CA . ASP A 1 126 ? -9.163 6.675 8.617 1.00 96.44 126 ASP A CA 1
ATOM 949 C C . ASP A 1 126 ? -7.722 7.055 8.980 1.00 96.44 126 ASP A C 1
ATOM 951 O O . ASP A 1 126 ? -7.382 8.234 9.105 1.00 96.44 126 ASP A O 1
ATOM 955 N N . VAL A 1 127 ? -6.854 6.053 9.109 1.00 96.06 127 VAL A N 1
ATOM 956 C CA . VAL A 1 127 ? -5.428 6.231 9.404 1.00 96.06 127 VAL A CA 1
ATOM 957 C C . VAL A 1 127 ? -4.614 5.688 8.242 1.00 96.06 127 VAL A C 1
ATOM 959 O O . VAL A 1 127 ? -4.893 4.604 7.740 1.00 96.06 127 VAL A O 1
ATOM 962 N N . THR A 1 128 ? -3.604 6.441 7.797 1.00 97.44 128 THR A N 1
ATOM 963 C CA . THR A 1 128 ? -2.664 5.969 6.772 1.00 97.44 128 THR A CA 1
ATOM 964 C C . THR A 1 128 ? -1.350 5.543 7.411 1.00 97.44 128 THR A C 1
ATOM 966 O O . THR A 1 128 ? -0.712 6.346 8.088 1.00 97.44 128 THR A O 1
ATOM 969 N N . VAL A 1 129 ? -0.953 4.296 7.175 1.00 96.50 129 VAL A N 1
ATOM 970 C CA . VAL A 1 129 ? 0.266 3.669 7.696 1.00 96.50 129 VAL A CA 1
ATOM 971 C C . VAL A 1 129 ? 1.214 3.305 6.558 1.00 96.50 129 VAL A C 1
ATOM 973 O O . VAL A 1 129 ? 0.788 3.147 5.412 1.00 96.50 129 VAL A O 1
ATOM 976 N N . LEU A 1 130 ? 2.503 3.204 6.878 1.00 96.88 130 LEU A N 1
ATOM 977 C CA . LEU A 1 130 ? 3.528 2.685 5.980 1.00 96.88 130 LEU A CA 1
ATOM 978 C C . LEU A 1 130 ? 3.832 1.238 6.345 1.00 96.88 130 LEU A C 1
ATOM 980 O O . LEU A 1 130 ? 4.193 0.968 7.488 1.00 96.88 130 LEU A O 1
ATOM 984 N N . GLU A 1 131 ? 3.774 0.352 5.362 1.00 95.75 131 GLU A N 1
ATOM 985 C CA . GLU A 1 131 ? 4.161 -1.053 5.494 1.00 95.75 131 GLU A CA 1
ATOM 986 C C . GLU A 1 131 ? 5.096 -1.456 4.349 1.00 95.75 131 GLU A C 1
ATOM 988 O O . GLU A 1 131 ? 5.271 -0.715 3.366 1.00 95.75 131 GLU A O 1
ATOM 993 N N . ARG A 1 132 ? 5.722 -2.629 4.478 1.00 95.12 132 ARG A N 1
ATOM 994 C CA . ARG A 1 132 ? 6.485 -3.247 3.391 1.00 95.12 132 ARG A CA 1
ATOM 995 C C . ARG A 1 132 ? 5.630 -4.325 2.739 1.00 95.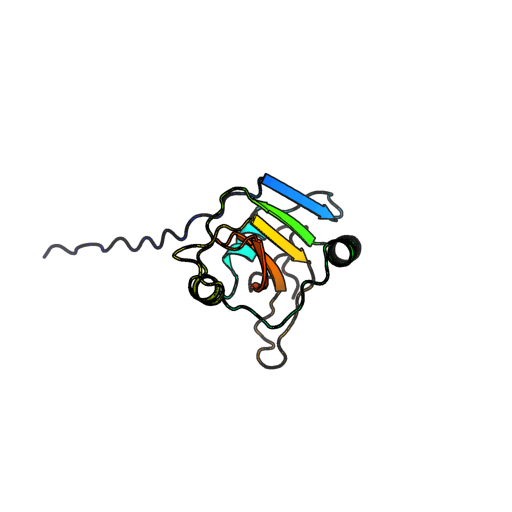12 132 ARG A C 1
ATOM 997 O O . ARG A 1 132 ? 4.965 -5.081 3.429 1.00 95.12 132 ARG A O 1
ATOM 1004 N N . ALA A 1 133 ? 5.679 -4.412 1.417 1.00 94.50 133 ALA A N 1
ATOM 1005 C CA . ALA A 1 133 ? 5.145 -5.530 0.649 1.00 94.50 133 ALA A CA 1
ATOM 1006 C C . ALA A 1 133 ? 6.292 -6.279 -0.033 1.00 94.50 133 ALA A C 1
ATOM 1008 O O . ALA A 1 133 ? 7.169 -5.645 -0.626 1.00 94.50 133 ALA A O 1
ATOM 1009 N N . TYR A 1 134 ? 6.275 -7.608 0.036 1.00 92.69 134 TYR A N 1
ATOM 1010 C CA . TYR A 1 134 ? 7.350 -8.456 -0.495 1.00 92.69 134 TYR A CA 1
ATOM 1011 C C . TYR A 1 134 ? 7.072 -9.010 -1.895 1.00 92.69 134 TYR A C 1
ATOM 1013 O O . TYR A 1 134 ? 7.981 -9.490 -2.576 1.00 92.69 134 TYR A O 1
ATOM 1021 N N . ASP A 1 135 ? 5.831 -8.918 -2.376 1.00 90.50 135 ASP A N 1
ATOM 1022 C CA . ASP A 1 135 ? 5.580 -9.082 -3.799 1.00 90.50 135 ASP A CA 1
ATOM 1023 C C . ASP A 1 135 ? 6.029 -7.813 -4.543 1.00 90.50 135 ASP A C 1
ATOM 1025 O O . ASP A 1 135 ? 5.458 -6.730 -4.413 1.00 90.50 135 ASP A O 1
ATOM 1029 N N . VAL A 1 136 ? 7.096 -7.955 -5.328 1.00 88.69 136 VAL A N 1
ATOM 1030 C CA . VAL A 1 136 ? 7.717 -6.879 -6.115 1.00 88.69 136 VAL A CA 1
ATOM 1031 C C . VAL A 1 136 ? 7.240 -6.848 -7.571 1.00 88.69 136 VAL A C 1
ATOM 1033 O O . VAL A 1 136 ? 7.916 -6.298 -8.445 1.00 88.69 136 VAL A O 1
ATOM 1036 N N . GLN A 1 137 ? 6.077 -7.435 -7.873 1.00 87.81 137 GLN A N 1
ATOM 1037 C CA . GLN A 1 137 ? 5.444 -7.287 -9.182 1.00 87.81 137 GLN A CA 1
ATOM 1038 C C . GLN A 1 137 ? 5.265 -5.806 -9.549 1.00 87.81 137 GLN A C 1
ATOM 1040 O O . GLN A 1 137 ? 4.978 -4.942 -8.711 1.00 87.81 137 GLN A O 1
ATOM 1045 N N . ASN A 1 138 ? 5.439 -5.508 -10.833 1.00 87.56 138 ASN A N 1
ATOM 1046 C CA . ASN A 1 138 ? 5.113 -4.210 -11.398 1.00 87.56 138 ASN A CA 1
ATOM 1047 C C . ASN A 1 138 ? 3.594 -4.130 -11.633 1.00 87.56 138 ASN A C 1
ATOM 1049 O O . A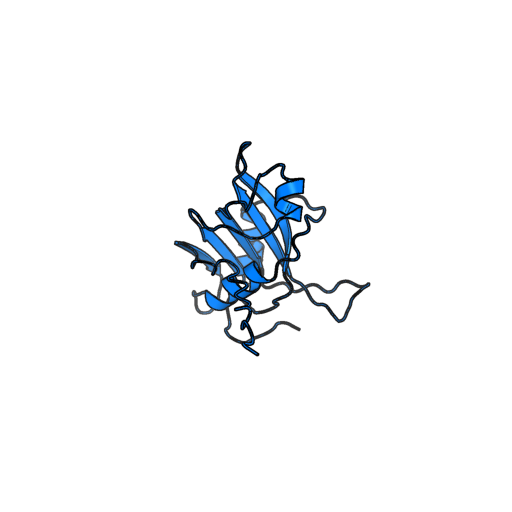SN A 1 138 ? 3.018 -4.959 -12.338 1.00 87.56 138 ASN A O 1
ATOM 1053 N N . VAL A 1 139 ? 2.919 -3.113 -11.087 1.00 87.94 139 VAL A N 1
ATOM 1054 C CA . VAL A 1 139 ? 1.449 -3.009 -11.220 1.00 87.94 139 VAL A CA 1
ATOM 1055 C C . VAL A 1 139 ? 0.984 -2.634 -12.630 1.00 87.94 139 VAL A C 1
ATOM 1057 O O . VAL A 1 139 ? -0.201 -2.743 -12.933 1.00 87.94 139 VAL A O 1
ATOM 1060 N N . CYS A 1 140 ? 1.890 -2.195 -13.500 1.00 84.56 140 CYS A N 1
ATOM 1061 C CA . CYS A 1 140 ? 1.620 -1.806 -14.883 1.00 84.56 140 CYS A CA 1
ATOM 1062 C C . CYS A 1 140 ? 1.946 -2.908 -15.903 1.00 84.56 140 CYS A C 1
ATOM 1064 O O . CYS A 1 140 ? 1.411 -2.882 -17.014 1.00 84.56 140 CYS A O 1
ATOM 1066 N N . ILE A 1 141 ? 2.813 -3.868 -15.556 1.00 77.06 141 ILE A N 1
ATOM 1067 C CA . ILE A 1 141 ? 3.305 -4.914 -16.464 1.00 77.06 141 ILE A CA 1
ATOM 1068 C C . ILE A 1 141 ? 3.174 -6.273 -15.778 1.00 77.06 141 ILE A C 1
ATOM 1070 O O . ILE A 1 141 ? 3.829 -6.556 -14.782 1.00 77.06 141 ILE A O 1
ATOM 1074 N N . GLU A 1 142 ? 2.337 -7.135 -16.344 1.00 59.56 142 GLU A N 1
ATOM 1075 C CA . GLU A 1 142 ? 2.062 -8.461 -15.791 1.00 59.56 142 GLU A CA 1
ATOM 1076 C C . GLU A 1 142 ? 3.299 -9.361 -15.870 1.00 59.56 142 GLU A C 1
ATOM 1078 O O . GLU A 1 142 ? 3.954 -9.426 -16.908 1.00 59.56 142 GLU A O 1
ATOM 1083 N N . GLY A 1 143 ? 3.633 -10.037 -14.768 1.00 54.12 143 GLY A N 1
ATOM 1084 C CA . GLY A 1 143 ? 4.749 -10.986 -14.709 1.00 54.12 143 GLY A CA 1
ATOM 1085 C C . GLY A 1 143 ? 6.153 -10.367 -14.691 1.00 54.12 143 GLY A C 1
ATOM 1086 O O . GLY A 1 143 ? 7.125 -11.103 -14.531 1.00 54.12 143 GLY A O 1
ATOM 1087 N N . ARG A 1 144 ? 6.297 -9.037 -14.801 1.00 57.78 144 ARG A N 1
ATOM 1088 C CA . ARG A 1 144 ? 7.596 -8.369 -14.632 1.00 57.78 144 ARG A CA 1
ATOM 1089 C C . ARG A 1 144 ? 7.832 -8.078 -13.151 1.00 57.78 144 ARG A C 1
ATOM 1091 O O . ARG A 1 144 ? 7.153 -7.238 -12.562 1.00 57.78 144 ARG A O 1
ATOM 1098 N N . ARG A 1 145 ? 8.805 -8.775 -12.564 1.00 59.62 145 ARG A N 1
ATOM 1099 C CA . ARG A 1 145 ? 9.365 -8.447 -11.246 1.00 59.62 145 ARG A CA 1
ATOM 1100 C C . ARG A 1 145 ? 10.454 -7.399 -11.450 1.00 59.62 145 ARG A C 1
ATOM 1102 O O . ARG A 1 145 ? 11.254 -7.535 -12.375 1.00 59.62 145 ARG A O 1
ATOM 1109 N N . GLU A 1 146 ? 10.449 -6.353 -10.638 1.00 57.00 146 GLU A N 1
ATOM 1110 C CA . GLU A 1 146 ? 11.567 -5.412 -10.589 1.00 57.00 146 GLU A CA 1
ATOM 1111 C C . GLU A 1 146 ? 12.550 -5.931 -9.539 1.00 57.00 146 GLU A C 1
ATOM 1113 O O . GLU A 1 146 ? 12.215 -5.998 -8.358 1.00 57.00 146 GLU A O 1
ATOM 1118 N N . ILE A 1 147 ? 13.704 -6.404 -10.008 1.00 54.12 147 ILE A N 1
ATOM 1119 C CA . ILE A 1 147 ? 14.829 -6.899 -9.209 1.00 54.12 147 ILE A CA 1
ATOM 1120 C C . ILE A 1 147 ? 16.076 -6.184 -9.711 1.00 54.12 147 ILE A C 1
ATOM 1122 O O . ILE A 1 147 ? 16.185 -6.056 -10.956 1.00 54.12 147 ILE A O 1
#

Sequence (147 aa):
MSWLLVACSPAAPRLQLPIRTEASCESRSVKQTAINAIVASVDDTIRPGSYPGDGVLRKAIKNGGGTFAFWRDQKLRVPDTAKALGVEGDPTLVRAVITNVVQTDPQHPDEPFRAVWLTLATPKGDVTVLERAYDVQNVCIEGRREI

pLDDT: mean 85.73, std 14.81, range [39.78, 97.69]

Secondary structure (DSSP, 8-state):
-----------PPPPPPPSEEEE--TTS---HHHHHHHHHTB-S-PBS-----HHHHHHHHHHH-EEEEEEEEEE---HHHHHHHT-SSSPEEEEEEEES--EEETTEEEEEEEEEEEEEEETTEEEEEEEEE---B-TTSTT-B--

Radius of gyration: 16.35 Å; chains: 1; bounding box: 36×62×40 Å

Foldseek 3Di:
DDDDPPPPDPPQPQFDFFPDKDKAAPVRDWDSVLVSLQLLQWPLDFDDDDD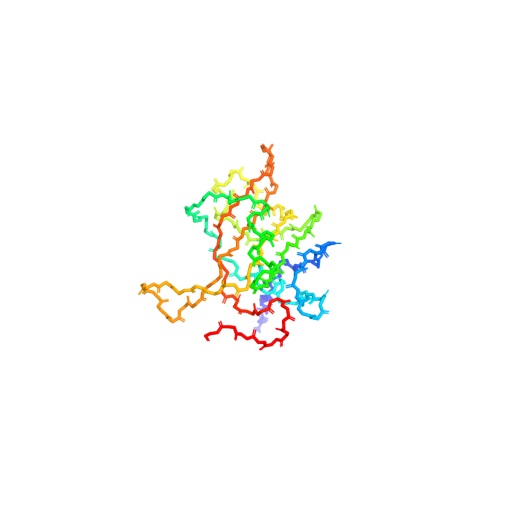PDPVVLVVQRNVQIWIKGADDFTFRQRVSNCVVLVHDGTWGFGIKTWGLDWDADPVGRVQIWTWMWTFTQDPVGTDITITTGRSNDGRRDPPDGDD